Protein AF-A0AAU6CUX5-F1 (afdb_monomer_lite)

Radius of gyration: 22.09 Å; chains: 1; bounding box: 36×49×83 Å

Secondary structure (DSSP, 8-state):
--HHHHHHHHHHH-TTS-HHHHHHHHHHH-SHHHHHHHHHHHHHHHHHHS-SEEEETTTEEEE-HHHHHHHHHHHHHHH-TTSPPPTTSTTSS-TTS-SS------PPPPPP-

Structure (mmCIF, N/CA/C/O backbone):
data_AF-A0AAU6CUX5-F1
#
_entry.id   AF-A0AAU6CUX5-F1
#
loop_
_atom_site.group_PDB
_atom_site.id
_atom_site.type_symbol
_atom_site.label_atom_id
_atom_site.label_alt_id
_atom_site.label_comp_id
_atom_site.label_asym_id
_atom_site.label_entity_id
_atom_site.label_seq_id
_atom_site.pdbx_PDB_ins_code
_atom_site.Cartn_x
_atom_site.Cartn_y
_atom_site.Cartn_z
_atom_site.occupancy
_atom_site.B_iso_or_equiv
_atom_site.auth_seq_id
_atom_site.auth_comp_id
_atom_site.auth_asym_id
_atom_site.auth_atom_id
_atom_site.pdbx_PDB_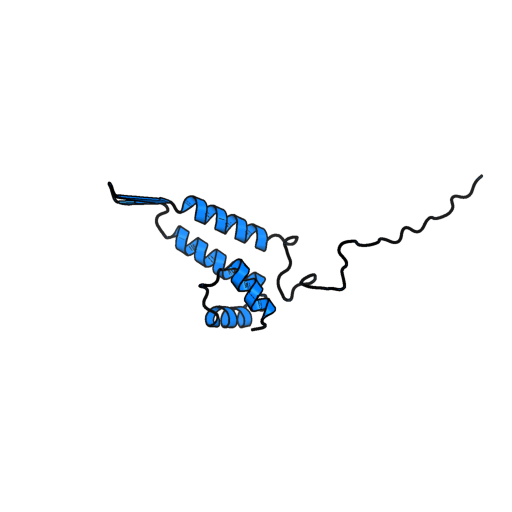model_num
ATOM 1 N N . MET A 1 1 ? 14.736 -12.781 -4.113 1.00 83.56 1 MET A N 1
ATOM 2 C CA . MET A 1 1 ? 14.321 -11.472 -4.667 1.00 83.56 1 MET A CA 1
ATOM 3 C C . MET A 1 1 ? 15.571 -10.642 -4.951 1.00 83.56 1 MET A C 1
ATOM 5 O O . MET A 1 1 ? 16.550 -10.805 -4.236 1.00 83.56 1 MET A O 1
ATOM 9 N N . ASP A 1 2 ? 15.566 -9.794 -5.983 1.00 88.25 2 ASP A N 1
ATOM 10 C CA . ASP A 1 2 ? 16.674 -8.865 -6.261 1.00 88.25 2 ASP A CA 1
ATOM 11 C C . ASP A 1 2 ? 16.727 -7.706 -5.239 1.00 88.25 2 ASP A C 1
ATOM 13 O O . ASP A 1 2 ? 15.685 -7.240 -4.770 1.00 88.25 2 ASP A O 1
ATOM 17 N N . ARG A 1 3 ? 17.931 -7.221 -4.903 1.00 88.69 3 ARG A N 1
ATOM 18 C CA . ARG A 1 3 ? 18.128 -6.200 -3.859 1.00 88.69 3 ARG A CA 1
ATOM 19 C C . ARG A 1 3 ? 17.466 -4.866 -4.206 1.00 88.69 3 ARG A C 1
ATOM 21 O O . ARG A 1 3 ? 16.837 -4.268 -3.337 1.00 88.69 3 ARG A O 1
ATOM 28 N N . THR A 1 4 ? 17.551 -4.421 -5.456 1.00 88.62 4 THR A N 1
ATOM 29 C CA . THR A 1 4 ? 16.926 -3.168 -5.897 1.00 88.62 4 THR A CA 1
ATOM 30 C C . THR A 1 4 ? 15.405 -3.269 -5.823 1.00 88.62 4 THR A C 1
ATOM 32 O O . THR A 1 4 ? 14.727 -2.329 -5.407 1.00 88.62 4 THR A O 1
ATOM 35 N N . THR A 1 5 ? 14.862 -4.446 -6.145 1.00 88.25 5 THR A N 1
ATOM 36 C CA . THR A 1 5 ? 13.428 -4.726 -5.993 1.00 88.25 5 THR A CA 1
ATOM 37 C C . THR A 1 5 ? 12.988 -4.697 -4.532 1.00 88.25 5 THR A C 1
ATOM 39 O O . THR A 1 5 ? 11.959 -4.104 -4.203 1.00 88.25 5 THR A O 1
ATOM 42 N N . GLN A 1 6 ? 13.788 -5.289 -3.647 1.00 89.62 6 GLN A N 1
ATOM 43 C CA . GLN A 1 6 ? 13.540 -5.280 -2.210 1.00 89.62 6 GLN A CA 1
ATOM 44 C C . GLN A 1 6 ? 13.529 -3.860 -1.638 1.00 89.62 6 GLN A C 1
ATOM 46 O O . GLN A 1 6 ? 12.592 -3.490 -0.934 1.00 89.62 6 GLN A O 1
ATOM 51 N N . GLU A 1 7 ? 14.556 -3.062 -1.930 1.00 90.31 7 GLU A N 1
ATOM 52 C CA . GLU A 1 7 ? 14.692 -1.695 -1.416 1.00 90.31 7 GLU A CA 1
ATOM 53 C C . GLU A 1 7 ? 13.542 -0.803 -1.904 1.00 90.31 7 GLU A C 1
ATOM 55 O O . GLU A 1 7 ? 12.955 -0.060 -1.113 1.00 90.31 7 GLU A O 1
ATOM 60 N N . TRP A 1 8 ? 13.139 -0.947 -3.171 1.00 91.19 8 TRP A N 1
ATOM 61 C CA . TRP A 1 8 ? 11.978 -0.244 -3.714 1.00 91.19 8 TRP A CA 1
ATOM 62 C C . TRP A 1 8 ? 10.671 -0.647 -3.011 1.00 91.19 8 TRP A C 1
ATOM 64 O O . TRP A 1 8 ? 9.904 0.221 -2.592 1.00 91.19 8 TRP A O 1
ATOM 74 N N . LEU A 1 9 ? 10.429 -1.948 -2.806 1.00 91.00 9 LEU A N 1
ATOM 75 C CA . LEU A 1 9 ? 9.234 -2.435 -2.103 1.00 91.00 9 LEU A CA 1
ATOM 76 C C . LEU A 1 9 ? 9.184 -1.943 -0.652 1.00 91.00 9 LEU A C 1
ATOM 78 O O . LEU A 1 9 ? 8.133 -1.503 -0.187 1.00 91.00 9 LEU A O 1
ATOM 82 N N . LEU A 1 10 ? 10.314 -1.964 0.057 1.00 90.88 10 LEU A N 1
ATOM 83 C CA . LEU A 1 10 ? 10.401 -1.460 1.428 1.00 90.88 10 LEU A CA 1
ATOM 84 C C . LEU A 1 10 ? 10.194 0.058 1.502 1.00 90.88 10 LEU A C 1
ATOM 86 O O . LEU A 1 10 ? 9.589 0.532 2.463 1.00 90.88 10 LEU A O 1
ATOM 90 N N . SER A 1 11 ? 10.626 0.814 0.488 1.00 89.56 11 SER A N 1
ATOM 91 C CA . SER A 1 11 ? 10.343 2.251 0.387 1.00 89.56 11 SER A CA 1
ATOM 92 C C . SER A 1 11 ? 8.849 2.545 0.229 1.00 89.56 11 SER A C 1
ATOM 94 O O . SER A 1 11 ? 8.394 3.582 0.703 1.00 89.56 11 SER A O 1
ATOM 96 N N . GLN A 1 12 ? 8.086 1.666 -0.427 1.00 88.50 12 GLN A N 1
ATOM 97 C CA . GLN A 1 12 ? 6.640 1.841 -0.603 1.00 88.50 12 GLN A CA 1
ATOM 98 C C . GLN A 1 12 ? 5.837 1.317 0.594 1.00 88.50 12 GLN A C 1
ATOM 100 O O . GLN A 1 12 ? 4.856 1.927 1.009 1.00 88.50 12 GLN A O 1
ATOM 105 N N . LEU A 1 13 ? 6.239 0.182 1.163 1.00 88.06 13 LEU A N 1
ATOM 106 C CA . LEU A 1 13 ? 5.438 -0.555 2.144 1.00 88.06 13 LEU A CA 1
ATOM 107 C C . LEU A 1 13 ? 5.876 -0.325 3.594 1.00 88.06 13 LEU A C 1
ATOM 109 O O . LEU A 1 13 ? 5.124 -0.656 4.517 1.00 88.06 13 LEU A O 1
ATOM 113 N N . GLY A 1 14 ? 7.066 0.234 3.802 1.00 87.38 14 GLY A N 1
ATOM 114 C CA . GLY A 1 14 ? 7.701 0.397 5.103 1.00 87.38 14 GLY A CA 1
ATOM 115 C C . GLY A 1 14 ? 8.529 -0.822 5.524 1.00 87.38 14 GLY A C 1
ATOM 116 O O . GLY A 1 14 ? 8.276 -1.961 5.122 1.00 87.38 14 GLY A O 1
ATOM 117 N N . SER A 1 15 ? 9.505 -0.576 6.402 1.00 83.00 15 SER A N 1
ATOM 118 C CA . SER A 1 15 ? 10.517 -1.545 6.859 1.00 83.00 15 SER A CA 1
ATOM 119 C C . SER A 1 15 ? 9.985 -2.708 7.701 1.00 83.00 15 SER A C 1
ATOM 121 O O . SER A 1 15 ? 10.709 -3.669 7.935 1.00 83.00 15 SER A O 1
ATOM 123 N N . LYS A 1 16 ? 8.730 -2.640 8.160 1.00 82.44 16 LYS A N 1
ATOM 124 C CA . LYS A 1 16 ? 8.081 -3.693 8.963 1.00 82.44 16 LYS A CA 1
ATOM 125 C C . LYS A 1 16 ? 7.409 -4.789 8.126 1.00 82.44 16 LYS A C 1
ATOM 127 O O . LYS A 1 16 ? 6.760 -5.662 8.690 1.00 82.44 16 LYS A O 1
ATOM 132 N N . THR A 1 17 ? 7.501 -4.715 6.800 1.00 84.31 17 THR A N 1
ATOM 133 C CA . THR A 1 17 ? 6.863 -5.687 5.903 1.00 84.31 17 THR A CA 1
ATOM 134 C C . THR A 1 17 ? 7.673 -6.984 5.855 1.00 84.31 17 THR A C 1
ATOM 136 O O . THR A 1 17 ? 8.897 -6.938 5.749 1.00 84.31 17 THR A O 1
ATOM 139 N N . ASP A 1 18 ? 6.995 -8.130 5.930 1.00 88.44 18 ASP A N 1
ATOM 140 C CA . ASP A 1 18 ? 7.637 -9.446 5.920 1.00 88.44 18 ASP A CA 1
ATOM 141 C C . ASP A 1 18 ? 8.257 -9.763 4.549 1.00 88.44 18 ASP A C 1
ATOM 143 O O . ASP A 1 18 ? 7.579 -9.753 3.521 1.00 88.44 18 ASP A O 1
ATOM 147 N N . LEU A 1 19 ? 9.564 -10.037 4.529 1.00 88.31 19 LEU A N 1
ATOM 148 C CA . LEU A 1 19 ? 10.313 -10.257 3.289 1.00 88.31 19 LEU A CA 1
ATOM 149 C C . LEU A 1 19 ? 9.962 -11.586 2.600 1.00 88.31 19 LEU A C 1
ATOM 151 O O . LEU A 1 19 ? 10.073 -11.679 1.377 1.00 88.31 19 LEU A O 1
ATOM 155 N N . VAL A 1 20 ? 9.536 -12.599 3.358 1.00 89.44 20 VAL A N 1
ATOM 156 C CA . VAL A 1 20 ? 9.186 -13.925 2.828 1.00 89.44 20 VAL A CA 1
ATOM 157 C C . VAL A 1 20 ? 7.829 -13.867 2.121 1.00 89.44 20 VAL A C 1
ATOM 159 O O . VAL A 1 20 ? 7.674 -14.412 1.022 1.00 89.44 20 VAL A O 1
ATOM 162 N N . ASP A 1 21 ? 6.863 -13.144 2.695 1.00 88.56 21 ASP A N 1
ATOM 163 C CA . ASP A 1 21 ? 5.579 -12.852 2.044 1.00 88.56 21 ASP A CA 1
ATOM 164 C C . ASP A 1 21 ? 5.783 -12.051 0.747 1.00 88.56 21 ASP A C 1
ATOM 166 O O . ASP A 1 21 ? 5.215 -12.397 -0.293 1.00 88.56 21 ASP A O 1
ATOM 170 N N . LEU A 1 22 ? 6.659 -11.035 0.768 1.00 90.00 22 LEU A N 1
ATOM 171 C CA . LEU A 1 22 ? 6.981 -10.247 -0.427 1.00 90.00 22 LEU A CA 1
ATOM 172 C C . LEU A 1 22 ? 7.547 -11.110 -1.555 1.00 90.00 22 LEU A C 1
ATOM 174 O O . LEU A 1 22 ? 7.112 -10.980 -2.701 1.00 90.00 22 LEU A O 1
ATOM 178 N N . GLU A 1 23 ? 8.487 -12.004 -1.246 1.00 90.38 23 GLU A N 1
ATOM 179 C CA . GLU A 1 23 ? 9.075 -12.894 -2.246 1.00 90.38 23 GLU A CA 1
ATOM 180 C C . GLU A 1 23 ? 8.027 -13.843 -2.842 1.00 90.38 23 GLU A C 1
ATOM 182 O O . GLU A 1 23 ? 7.942 -13.996 -4.063 1.00 90.38 23 GLU A O 1
ATOM 187 N N . THR A 1 24 ? 7.159 -14.402 -1.999 1.00 93.06 24 THR A N 1
ATOM 188 C CA . THR A 1 24 ? 6.076 -15.295 -2.431 1.00 93.06 24 THR A CA 1
ATOM 189 C C . THR A 1 24 ? 5.098 -14.584 -3.370 1.00 93.06 24 THR A C 1
ATOM 191 O O . THR A 1 24 ? 4.741 -15.106 -4.431 1.00 93.06 24 THR A O 1
ATOM 194 N N . ARG A 1 25 ? 4.681 -13.359 -3.029 1.00 92.62 25 ARG A N 1
ATOM 195 C CA . ARG A 1 25 ? 3.786 -12.561 -3.881 1.00 92.62 25 ARG A CA 1
ATOM 196 C C . ARG A 1 25 ? 4.457 -12.131 -5.175 1.00 92.62 25 ARG A C 1
ATOM 198 O O . ARG A 1 25 ? 3.801 -12.151 -6.214 1.00 92.62 25 ARG A O 1
ATOM 205 N N . LEU A 1 26 ? 5.746 -11.793 -5.139 1.00 90.75 26 LEU A N 1
ATOM 206 C CA . LEU A 1 26 ? 6.508 -11.425 -6.331 1.00 90.75 26 LEU A CA 1
ATOM 207 C C . LEU A 1 26 ? 6.594 -12.588 -7.326 1.00 90.75 26 LEU A C 1
ATOM 209 O O . LEU A 1 26 ? 6.431 -12.378 -8.528 1.00 90.75 26 LEU A O 1
ATOM 213 N N . LEU A 1 27 ? 6.763 -13.822 -6.846 1.00 91.56 27 LEU A N 1
ATOM 214 C CA . LEU A 1 27 ? 6.742 -15.012 -7.701 1.00 91.56 27 LEU A CA 1
ATOM 215 C C . LEU A 1 27 ? 5.387 -15.213 -8.397 1.00 91.56 27 LEU A C 1
ATOM 217 O O . LEU A 1 27 ? 5.349 -15.641 -9.553 1.00 91.56 27 LEU A O 1
ATOM 221 N N . ARG A 1 28 ? 4.281 -14.875 -7.721 1.00 94.12 28 ARG A N 1
ATOM 222 C CA . ARG A 1 28 ? 2.921 -14.993 -8.266 1.00 94.12 28 ARG A CA 1
ATOM 223 C C . ARG A 1 28 ? 2.561 -13.853 -9.222 1.00 94.12 28 ARG A C 1
ATOM 225 O O . ARG A 1 28 ? 2.049 -14.115 -10.305 1.00 94.12 28 ARG A O 1
ATOM 232 N N . LEU A 1 29 ? 2.802 -12.606 -8.821 1.00 91.38 29 LEU A N 1
ATOM 233 C CA . LEU A 1 29 ? 2.362 -11.401 -9.539 1.00 91.38 29 LEU A CA 1
ATOM 234 C C . LEU A 1 29 ? 3.362 -10.912 -10.588 1.00 91.38 29 LEU A C 1
ATOM 236 O O . LEU A 1 29 ? 2.994 -10.114 -11.444 1.00 91.38 29 LEU A O 1
ATOM 240 N N . ARG A 1 30 ? 4.609 -11.394 -10.539 1.00 88.31 30 ARG A N 1
ATOM 241 C CA . ARG A 1 30 ? 5.707 -11.119 -11.484 1.00 88.31 30 ARG A CA 1
ATOM 242 C C . ARG A 1 30 ? 6.185 -9.669 -11.570 1.00 88.31 30 ARG A C 1
ATOM 244 O O . ARG A 1 30 ? 7.300 -9.465 -12.033 1.00 88.31 30 ARG A O 1
ATOM 251 N N . THR A 1 31 ? 5.41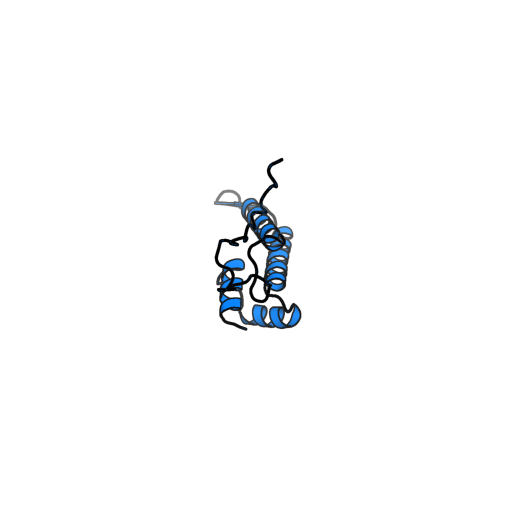6 -8.689 -11.101 1.00 89.44 31 THR A N 1
ATOM 252 C CA . THR A 1 31 ? 5.817 -7.278 -11.075 1.00 89.44 31 THR A CA 1
ATOM 253 C C . THR A 1 31 ? 5.782 -6.720 -9.648 1.00 89.44 31 THR A C 1
ATOM 255 O O . THR A 1 31 ? 4.815 -6.950 -8.913 1.00 89.44 31 THR A O 1
ATOM 258 N N . PRO A 1 32 ? 6.806 -5.960 -9.218 1.00 89.88 32 PRO A N 1
ATOM 259 C CA . PRO A 1 32 ? 6.828 -5.381 -7.877 1.00 89.88 32 PRO A CA 1
ATOM 260 C C . PRO A 1 32 ? 5.751 -4.310 -7.682 1.00 89.88 32 PRO A C 1
ATOM 262 O O . PRO A 1 32 ? 5.211 -4.194 -6.583 1.00 89.88 32 PRO A O 1
ATOM 265 N N . ARG A 1 33 ? 5.357 -3.586 -8.741 1.00 91.12 33 ARG A N 1
ATOM 266 C CA . ARG A 1 33 ? 4.222 -2.650 -8.689 1.00 91.12 33 ARG A CA 1
ATOM 267 C C . ARG A 1 33 ? 2.918 -3.356 -8.318 1.00 91.12 33 ARG A C 1
ATOM 269 O O . ARG A 1 33 ? 2.202 -2.879 -7.440 1.00 91.12 33 ARG A O 1
ATOM 276 N N . ALA A 1 34 ? 2.629 -4.511 -8.923 1.00 90.38 34 ALA A N 1
ATOM 277 C CA . ALA A 1 34 ? 1.431 -5.277 -8.585 1.00 90.38 34 ALA A CA 1
ATOM 278 C C . ALA A 1 34 ? 1.462 -5.778 -7.134 1.00 90.38 34 ALA A C 1
ATOM 280 O O . ALA A 1 34 ? 0.440 -5.723 -6.453 1.00 90.38 34 ALA A O 1
ATOM 281 N N . VAL A 1 35 ? 2.629 -6.209 -6.640 1.00 92.31 35 VAL A N 1
ATOM 282 C CA . VAL A 1 35 ? 2.804 -6.613 -5.233 1.00 92.31 35 VAL A CA 1
ATOM 283 C C . VAL A 1 35 ? 2.513 -5.446 -4.287 1.00 92.31 35 VAL A C 1
ATOM 285 O O . VAL A 1 35 ? 1.748 -5.606 -3.336 1.00 92.31 35 VAL A O 1
ATOM 288 N N . ALA A 1 36 ? 3.081 -4.267 -4.558 1.00 91.06 36 ALA A N 1
ATOM 289 C CA . ALA A 1 36 ? 2.857 -3.079 -3.740 1.00 91.06 36 ALA A CA 1
ATOM 290 C C . ALA A 1 36 ? 1.372 -2.681 -3.713 1.00 91.06 36 ALA A C 1
ATOM 292 O O . ALA A 1 36 ? 0.812 -2.470 -2.636 1.00 91.06 36 ALA A O 1
ATOM 293 N N . LEU A 1 37 ? 0.712 -2.657 -4.877 1.00 92.88 37 LEU A N 1
ATOM 294 C CA . LEU A 1 37 ? -0.718 -2.358 -4.983 1.00 92.88 37 LEU A CA 1
ATOM 295 C C . LEU A 1 37 ? -1.584 -3.363 -4.223 1.00 92.88 37 LEU A C 1
ATOM 297 O O . LEU A 1 37 ? -2.519 -2.960 -3.534 1.00 92.88 37 LEU A O 1
ATOM 301 N N . GLU A 1 38 ? -1.287 -4.659 -4.320 1.00 93.00 38 GLU A N 1
ATOM 302 C CA . GLU A 1 38 ? -2.050 -5.687 -3.612 1.00 93.00 38 G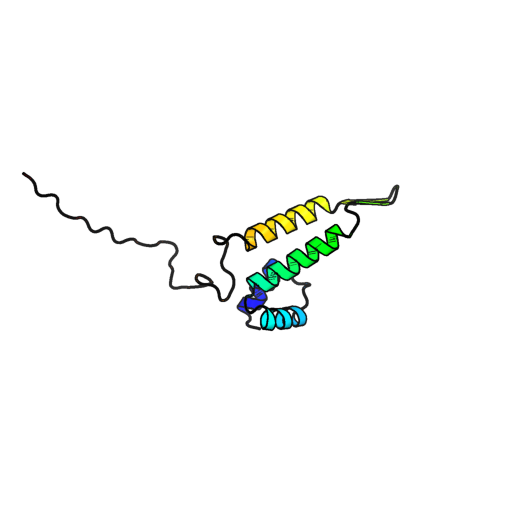LU A CA 1
ATOM 303 C C . GLU A 1 38 ? -1.980 -5.495 -2.093 1.00 93.00 38 GLU A C 1
ATOM 305 O O . GLU A 1 38 ? -3.007 -5.525 -1.413 1.00 93.00 38 GLU A O 1
ATOM 310 N N . ILE A 1 39 ? -0.783 -5.252 -1.560 1.00 92.25 39 ILE A N 1
ATOM 311 C CA . ILE A 1 39 ? -0.587 -5.080 -0.118 1.00 92.25 39 ILE A CA 1
ATOM 312 C C . ILE A 1 39 ? -1.246 -3.788 0.367 1.00 92.25 39 ILE A C 1
ATOM 314 O O . ILE A 1 39 ? -1.928 -3.801 1.391 1.00 92.25 39 ILE A O 1
ATOM 318 N N . LEU A 1 40 ? -1.086 -2.679 -0.360 1.00 91.00 40 LEU A N 1
ATOM 319 C CA . LEU A 1 40 ? -1.694 -1.400 0.014 1.00 91.00 40 LEU A CA 1
ATOM 320 C C . LEU A 1 40 ? -3.225 -1.460 -0.021 1.00 91.00 40 LEU A C 1
ATOM 322 O O . LEU A 1 40 ? -3.873 -0.989 0.913 1.00 91.00 40 LEU A O 1
ATOM 326 N N . ARG A 1 41 ? -3.810 -2.097 -1.041 1.00 91.25 41 ARG A N 1
ATOM 327 C CA . ARG A 1 41 ? -5.262 -2.325 -1.113 1.00 91.25 41 ARG A CA 1
ATOM 328 C C . ARG A 1 41 ? -5.749 -3.241 0.009 1.00 91.25 41 ARG A C 1
ATOM 330 O O . ARG A 1 41 ? -6.791 -2.964 0.594 1.00 91.25 41 ARG A O 1
ATOM 337 N N . GLY A 1 42 ? -4.987 -4.282 0.353 1.00 88.75 42 GLY A N 1
ATOM 338 C CA . GLY A 1 42 ? -5.283 -5.146 1.497 1.00 88.75 42 GLY A CA 1
ATOM 339 C C . GLY A 1 42 ? -5.282 -4.384 2.825 1.00 88.75 42 GLY A C 1
ATOM 340 O O . GLY A 1 42 ? -6.219 -4.514 3.607 1.00 88.75 42 GLY A O 1
ATOM 341 N N . ARG A 1 43 ? -4.285 -3.518 3.049 1.00 89.62 43 ARG A N 1
ATOM 342 C CA . ARG A 1 43 ? -4.219 -2.639 4.232 1.00 89.62 43 ARG A CA 1
ATOM 343 C C . ARG A 1 43 ? -5.383 -1.655 4.284 1.00 89.62 43 ARG A C 1
ATOM 345 O O . ARG A 1 43 ? -5.943 -1.425 5.348 1.00 89.62 43 ARG A O 1
ATOM 352 N N . LEU A 1 44 ? -5.758 -1.079 3.144 1.00 86.50 44 LEU A N 1
ATOM 353 C CA . LEU A 1 44 ? -6.910 -0.188 3.064 1.00 86.50 44 LEU A CA 1
ATOM 354 C C . LEU A 1 44 ? -8.204 -0.935 3.407 1.00 86.50 44 LEU A C 1
ATOM 356 O O . LEU A 1 44 ? -8.997 -0.421 4.188 1.00 86.50 44 LEU A O 1
ATOM 360 N N . ALA A 1 45 ? -8.400 -2.146 2.879 1.00 87.56 45 ALA A N 1
ATOM 361 C CA . ALA A 1 45 ? -9.560 -2.971 3.208 1.00 87.56 45 ALA A CA 1
ATOM 362 C C . ALA A 1 45 ? -9.629 -3.289 4.712 1.00 87.56 45 ALA A C 1
ATOM 364 O O . ALA A 1 45 ? -10.687 -3.130 5.311 1.00 87.56 45 ALA A O 1
ATOM 365 N N . ASP A 1 46 ? -8.504 -3.654 5.331 1.00 85.62 46 ASP A N 1
ATOM 366 C CA . ASP A 1 46 ? -8.406 -3.924 6.773 1.00 85.62 46 ASP A CA 1
ATOM 367 C C . ASP A 1 46 ? -8.784 -2.699 7.631 1.00 85.62 46 ASP A C 1
ATOM 369 O O . ASP A 1 46 ? -9.577 -2.792 8.574 1.0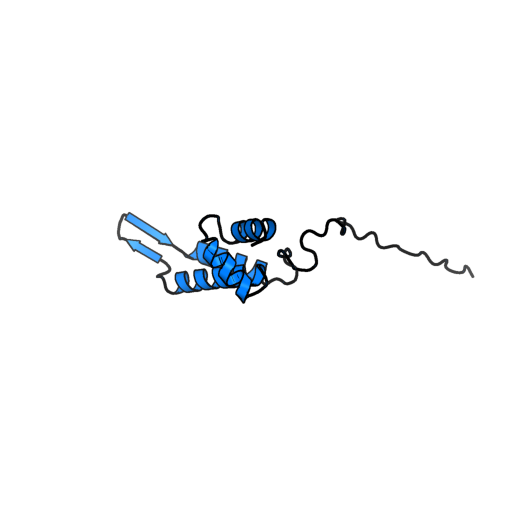0 85.62 46 ASP A O 1
ATOM 373 N N . ILE A 1 47 ? -8.306 -1.513 7.239 1.00 84.06 47 ILE A N 1
ATOM 374 C CA . ILE A 1 47 ? -8.647 -0.254 7.913 1.00 84.06 47 ILE A CA 1
ATOM 375 C C . ILE A 1 47 ? -10.124 0.104 7.718 1.00 84.06 47 ILE A C 1
ATOM 377 O O . ILE A 1 47 ? -10.740 0.622 8.643 1.00 84.06 47 ILE A O 1
ATOM 381 N N . LEU A 1 48 ? -10.710 -0.173 6.549 1.00 81.94 48 LEU A N 1
ATOM 382 C CA . LEU A 1 48 ? -12.130 0.093 6.294 1.00 81.94 48 LEU A CA 1
ATOM 383 C C . LEU A 1 48 ? -13.066 -0.823 7.090 1.00 81.94 48 LEU A C 1
ATOM 385 O O . LEU A 1 48 ? -14.184 -0.415 7.400 1.00 81.94 48 LEU A O 1
ATOM 389 N N . VAL A 1 49 ? -12.636 -2.048 7.410 1.00 82.69 49 VAL A N 1
ATOM 390 C CA . VAL A 1 49 ? -13.386 -2.948 8.304 1.00 82.69 49 VAL A CA 1
ATOM 391 C C . VAL A 1 49 ? -13.288 -2.486 9.764 1.00 82.69 49 VAL A C 1
ATOM 393 O O . VAL A 1 49 ? -14.194 -2.738 10.559 1.00 82.69 49 VAL A O 1
ATOM 396 N N . SER A 1 50 ? -12.218 -1.772 10.116 1.00 72.62 50 SER A N 1
ATOM 397 C CA . SER A 1 50 ? -12.028 -1.198 11.447 1.00 72.62 50 SER A CA 1
ATOM 398 C C . SER A 1 50 ? -12.848 0.090 11.642 1.00 72.62 50 SER A C 1
ATOM 400 O O . SER A 1 50 ? -13.040 0.867 10.705 1.00 72.62 50 SER A O 1
ATOM 402 N N . PRO A 1 51 ? -13.331 0.381 12.863 1.00 68.75 51 PRO A N 1
ATOM 403 C CA . PRO A 1 51 ? -14.002 1.646 13.142 1.00 68.75 51 PRO A CA 1
ATOM 404 C C . PRO A 1 51 ? -13.047 2.823 12.897 1.00 68.75 51 PRO A C 1
ATOM 406 O O . PRO A 1 51 ? -11.975 2.911 13.494 1.00 68.75 51 PRO A O 1
ATOM 409 N N . ALA A 1 52 ? -13.461 3.760 12.038 1.00 64.56 52 ALA A N 1
ATOM 410 C CA . ALA A 1 52 ? -12.641 4.902 11.619 1.00 64.56 52 ALA A CA 1
ATOM 411 C C . ALA A 1 52 ? -12.224 5.832 12.777 1.00 64.56 52 ALA A C 1
ATOM 413 O O . ALA A 1 52 ? -11.259 6.592 12.644 1.00 64.56 52 ALA A O 1
ATOM 414 N N . VAL A 1 53 ? -12.949 5.770 13.899 1.00 58.28 53 VAL A N 1
ATOM 415 C CA . VAL A 1 53 ? -12.686 6.524 15.124 1.00 58.28 53 VAL A CA 1
ATOM 416 C C . VAL A 1 53 ? -12.839 5.598 16.328 1.00 58.28 53 VAL A C 1
ATOM 418 O O . VAL A 1 53 ? -13.914 5.045 16.558 1.00 58.28 53 VAL A O 1
ATOM 421 N N . LEU A 1 54 ? -11.775 5.468 17.118 1.00 59.16 54 LEU A N 1
ATOM 422 C CA . LEU A 1 54 ? -11.811 4.832 18.432 1.00 59.16 54 LEU A CA 1
ATOM 423 C C . LEU A 1 54 ? -11.695 5.925 19.492 1.00 59.16 54 LEU A C 1
ATOM 425 O O . LEU A 1 54 ? -10.631 6.513 19.691 1.00 59.16 54 LEU A O 1
ATOM 429 N N . GLY A 1 55 ? -12.817 6.217 20.147 1.00 50.22 55 GLY A N 1
ATOM 430 C CA . GLY A 1 55 ? -12.879 7.121 21.288 1.00 50.22 55 GLY A CA 1
ATOM 431 C C . GLY A 1 55 ? -13.067 6.328 22.572 1.00 50.22 55 GLY A C 1
ATOM 432 O O . GLY A 1 55 ? -14.092 5.673 22.742 1.00 50.22 55 GLY A O 1
ATOM 433 N N . VAL A 1 56 ? -12.103 6.406 23.489 1.00 62.38 56 VAL A N 1
ATOM 434 C CA . VAL A 1 56 ? -12.317 5.997 24.882 1.00 62.38 56 VAL A CA 1
ATOM 435 C C . VAL A 1 56 ? -12.598 7.266 25.670 1.00 62.38 56 VAL A C 1
ATOM 437 O O . VAL A 1 56 ? -11.747 8.160 25.734 1.00 62.38 56 VAL A O 1
ATOM 440 N N . SER A 1 57 ? -13.804 7.365 26.236 1.00 52.53 57 SER A N 1
ATOM 441 C CA . SER A 1 57 ? -14.233 8.533 27.003 1.00 52.53 57 SER A CA 1
ATOM 442 C C . SER A 1 57 ? -13.169 8.924 28.033 1.00 52.53 57 SER A C 1
ATOM 444 O O . SER A 1 57 ? -12.791 8.120 28.883 1.00 52.53 57 SER A O 1
ATOM 446 N N . ASN A 1 58 ? -12.721 10.180 27.940 1.00 55.78 58 ASN A N 1
ATOM 447 C CA . ASN A 1 58 ? -11.792 10.870 28.841 1.00 55.78 58 ASN A CA 1
ATOM 448 C C . ASN A 1 58 ? -10.277 10.607 28.686 1.00 55.78 58 ASN A C 1
ATOM 450 O O . ASN A 1 58 ? -9.523 11.155 29.487 1.00 55.78 58 ASN A O 1
ATOM 454 N N . VAL A 1 59 ? -9.800 9.823 27.701 1.00 62.66 59 VAL A N 1
ATOM 455 C CA . VAL A 1 59 ? -8.348 9.507 27.623 1.00 62.66 59 VAL A CA 1
ATOM 456 C C . VAL A 1 59 ? -7.729 9.578 26.223 1.00 62.66 59 VAL A C 1
ATOM 458 O O . VAL A 1 59 ? -6.605 10.060 26.107 1.00 62.66 59 VAL A O 1
ATOM 461 N N . LEU A 1 60 ? -8.400 9.153 25.148 1.00 56.38 60 LEU A N 1
ATOM 462 C CA . LEU A 1 60 ? -7.800 9.228 23.807 1.00 56.38 60 LEU A CA 1
ATOM 463 C C . LEU A 1 60 ? -8.861 9.154 22.700 1.00 56.38 60 LEU A C 1
ATOM 465 O O . LEU A 1 60 ? -9.794 8.353 22.780 1.00 56.38 60 LEU A O 1
ATOM 469 N N . ASN A 1 61 ? -8.679 9.958 21.652 1.00 66.12 61 ASN A N 1
ATOM 470 C CA . ASN A 1 61 ? -9.413 9.850 20.395 1.00 66.12 61 ASN A CA 1
ATOM 471 C C . ASN A 1 61 ? -8.402 9.550 19.281 1.00 66.12 61 ASN A C 1
ATOM 473 O O . ASN A 1 61 ? -7.517 10.365 19.016 1.00 66.12 61 ASN A O 1
ATOM 477 N N . VAL A 1 62 ? -8.506 8.371 18.667 1.00 70.25 62 VAL A N 1
ATOM 478 C CA . VAL A 1 62 ? -7.691 7.979 17.510 1.00 70.25 62 VAL A CA 1
ATOM 479 C C . VAL A 1 62 ? -8.565 8.045 16.268 1.00 70.25 62 VAL A C 1
ATOM 481 O O . VAL A 1 62 ? -9.570 7.341 16.182 1.00 70.25 62 VAL A O 1
ATOM 484 N N . SER A 1 63 ? -8.163 8.872 15.302 1.00 77.00 63 SER A N 1
ATOM 485 C CA . SER A 1 63 ? -8.802 8.975 13.989 1.00 77.00 63 SER A CA 1
ATOM 486 C C . SER A 1 63 ? -7.893 8.397 12.912 1.00 77.00 63 SER A C 1
ATOM 488 O O . SER A 1 63 ? -6.723 8.769 12.807 1.00 77.00 63 SER A O 1
ATOM 490 N N . TYR A 1 64 ? -8.450 7.521 12.080 1.00 79.44 64 TYR A N 1
ATOM 491 C CA . TYR A 1 64 ? -7.748 6.910 10.950 1.00 79.44 64 TYR A CA 1
ATOM 492 C C . TYR A 1 64 ? -7.989 7.641 9.621 1.00 79.44 64 TYR A C 1
ATOM 494 O O . TYR A 1 64 ? -7.447 7.235 8.597 1.00 79.44 64 TYR A O 1
ATOM 502 N N . ALA A 1 65 ? -8.745 8.746 9.615 1.00 82.38 65 ALA A N 1
ATOM 503 C CA . ALA A 1 65 ? -9.130 9.453 8.389 1.00 82.38 65 ALA A CA 1
ATOM 504 C C . ALA A 1 65 ? -7.924 9.930 7.554 1.00 82.38 65 ALA A C 1
ATOM 506 O O . ALA A 1 65 ? -7.877 9.702 6.346 1.00 82.38 65 ALA A O 1
ATOM 507 N N . ALA A 1 66 ? -6.916 10.530 8.196 1.00 83.50 66 ALA A N 1
ATOM 508 C CA . ALA A 1 66 ? -5.699 10.972 7.511 1.00 83.50 66 ALA A CA 1
ATOM 509 C C . ALA A 1 66 ? -4.875 9.792 6.961 1.00 83.50 66 ALA A C 1
ATOM 511 O O . ALA A 1 66 ? -4.300 9.891 5.880 1.00 83.50 66 ALA A O 1
ATOM 512 N N . ASN A 1 67 ? -4.867 8.658 7.668 1.00 83.12 67 ASN A N 1
ATOM 513 C CA . ASN A 1 67 ? -4.160 7.451 7.234 1.00 83.12 67 ASN A CA 1
ATOM 514 C C . ASN A 1 67 ? -4.832 6.828 6.007 1.00 83.12 67 ASN A C 1
ATOM 516 O O . ASN A 1 67 ? -4.147 6.428 5.070 1.00 83.12 67 ASN A O 1
ATOM 520 N N . ILE A 1 68 ? -6.168 6.794 5.985 1.00 86.50 68 ILE A N 1
ATOM 521 C CA . ILE A 1 68 ? -6.940 6.328 4.829 1.00 86.50 68 ILE A CA 1
ATOM 522 C C . ILE A 1 68 ? -6.648 7.215 3.613 1.00 86.50 68 ILE A C 1
ATOM 524 O O . ILE A 1 68 ? -6.325 6.692 2.549 1.00 86.50 68 ILE A O 1
ATOM 528 N N . ALA A 1 69 ? -6.693 8.542 3.777 1.00 87.62 69 ALA A N 1
ATOM 529 C CA . ALA A 1 69 ? -6.406 9.481 2.692 1.00 87.62 69 ALA A CA 1
ATOM 530 C C . ALA A 1 69 ? -4.971 9.330 2.153 1.00 87.62 69 ALA A C 1
ATOM 532 O O . ALA A 1 69 ? -4.764 9.313 0.940 1.00 87.62 69 ALA A O 1
ATOM 533 N N . ALA A 1 70 ? -3.984 9.162 3.038 1.00 87.94 70 ALA A N 1
ATOM 534 C CA . ALA A 1 70 ? -2.595 8.940 2.643 1.00 87.94 70 ALA A CA 1
ATOM 535 C C . ALA A 1 70 ? -2.418 7.627 1.860 1.00 87.94 70 ALA A C 1
ATOM 537 O O . ALA A 1 70 ? -1.757 7.617 0.822 1.00 87.94 70 ALA A O 1
ATOM 538 N N . LEU A 1 71 ? -3.049 6.535 2.307 1.00 88.19 71 LEU A N 1
ATOM 539 C CA . LEU A 1 71 ? -3.011 5.251 1.600 1.00 88.19 71 LEU A CA 1
ATOM 540 C C . LEU A 1 71 ? -3.684 5.331 0.228 1.00 88.19 71 LEU A C 1
ATOM 542 O O . LEU A 1 71 ? -3.153 4.799 -0.743 1.00 88.19 71 LEU A O 1
ATOM 546 N N . GLN A 1 72 ? -4.821 6.019 0.123 1.00 91.12 72 GLN A N 1
ATOM 547 C CA . GLN A 1 72 ? -5.501 6.239 -1.155 1.00 91.12 72 GLN A CA 1
ATOM 548 C C . GLN A 1 72 ? -4.637 7.045 -2.129 1.00 91.12 72 GLN A C 1
ATOM 550 O O . GLN A 1 72 ? -4.519 6.663 -3.291 1.00 91.12 72 GLN A O 1
ATOM 555 N N . ALA A 1 73 ? -3.985 8.113 -1.658 1.00 89.31 73 ALA A N 1
ATOM 556 C CA . ALA A 1 73 ? -3.067 8.902 -2.476 1.00 89.31 73 ALA A CA 1
ATOM 557 C C . ALA A 1 73 ? -1.867 8.069 -2.955 1.00 89.31 73 ALA A C 1
ATOM 559 O O . ALA A 1 73 ? -1.465 8.171 -4.113 1.00 89.31 73 ALA A O 1
ATOM 560 N N . GLN A 1 74 ? -1.326 7.207 -2.092 1.00 88.25 74 GLN A N 1
ATOM 561 C CA . GLN A 1 74 ? -0.223 6.322 -2.455 1.00 88.25 74 GLN A CA 1
ATOM 562 C C . GLN A 1 74 ? -0.638 5.272 -3.496 1.00 88.25 74 GLN A C 1
ATOM 564 O O . GLN A 1 74 ? 0.105 5.025 -4.443 1.00 88.25 74 GLN A O 1
ATOM 569 N N . ILE A 1 75 ? -1.826 4.678 -3.352 1.00 90.12 75 ILE A N 1
ATOM 570 C CA . ILE A 1 75 ? -2.377 3.747 -4.346 1.00 90.12 75 ILE A CA 1
ATOM 571 C C . ILE A 1 75 ? -2.560 4.460 -5.688 1.00 90.12 75 ILE A C 1
ATOM 573 O O . ILE A 1 75 ? -2.079 3.956 -6.697 1.00 90.12 75 ILE A O 1
ATOM 577 N N . ALA A 1 76 ? -3.162 5.654 -5.695 1.00 89.31 76 ALA A N 1
ATOM 578 C CA . ALA A 1 76 ? -3.361 6.432 -6.916 1.00 89.31 76 ALA A CA 1
ATOM 579 C C . ALA A 1 76 ? -2.032 6.771 -7.617 1.00 89.31 76 ALA A C 1
ATOM 581 O O . ALA A 1 76 ? -1.934 6.662 -8.835 1.00 89.31 76 ALA A O 1
ATOM 582 N N . ALA A 1 77 ? -0.985 7.111 -6.858 1.00 87.62 77 ALA A N 1
ATOM 583 C CA . ALA A 1 77 ? 0.344 7.375 -7.411 1.00 87.62 77 ALA A CA 1
ATOM 584 C C . ALA A 1 77 ? 1.001 6.131 -8.041 1.00 87.62 77 ALA A C 1
ATOM 586 O O . ALA A 1 77 ? 1.770 6.258 -8.990 1.00 87.62 77 ALA A O 1
ATOM 587 N N . LEU A 1 78 ? 0.712 4.933 -7.521 1.00 86.81 78 LEU A N 1
ATOM 588 C CA . LEU A 1 78 ? 1.207 3.668 -8.077 1.00 86.81 78 LEU A CA 1
ATOM 589 C C . LEU A 1 78 ? 0.362 3.154 -9.251 1.00 86.81 78 LEU A C 1
ATOM 591 O O . LEU A 1 78 ? 0.856 2.351 -10.040 1.00 86.81 78 LEU A O 1
ATOM 595 N N . GLU A 1 79 ? -0.896 3.580 -9.348 1.00 88.62 79 GLU A N 1
ATOM 596 C CA . GLU A 1 79 ? -1.787 3.296 -10.478 1.00 88.62 79 GLU A CA 1
ATOM 597 C C . GLU A 1 79 ? -1.560 4.239 -11.662 1.00 88.62 79 GLU A C 1
ATOM 599 O O . GLU A 1 79 ? -1.901 3.870 -12.787 1.00 88.62 79 GLU A O 1
ATOM 604 N N . ASP A 1 80 ? -0.991 5.428 -11.432 1.00 86.75 80 ASP A N 1
ATOM 605 C CA . ASP A 1 80 ? -0.669 6.368 -12.502 1.00 86.75 80 ASP A CA 1
ATOM 606 C C . ASP A 1 80 ? 0.336 5.729 -13.479 1.00 86.75 80 ASP A C 1
ATOM 608 O O . ASP A 1 80 ? 1.481 5.454 -13.102 1.00 86.75 80 ASP A O 1
ATOM 612 N N . PRO A 1 81 ? -0.045 5.507 -14.752 1.00 74.62 81 PRO A N 1
ATOM 613 C CA . PRO A 1 81 ? 0.859 4.950 -15.752 1.00 74.62 81 PRO A CA 1
ATOM 614 C C . PRO A 1 81 ? 2.051 5.869 -16.058 1.00 74.62 81 PRO A C 1
ATOM 616 O O . PRO A 1 81 ? 3.053 5.393 -16.586 1.00 74.62 81 PRO A O 1
ATOM 619 N N . ASN A 1 82 ? 1.961 7.162 -15.724 1.00 76.56 82 ASN A N 1
ATOM 620 C CA . ASN A 1 82 ? 3.058 8.128 -15.831 1.00 76.56 82 ASN A CA 1
ATOM 621 C C . ASN A 1 82 ? 3.837 8.291 -14.516 1.00 76.56 82 ASN A C 1
ATOM 623 O O . ASN A 1 82 ? 4.751 9.115 -14.438 1.00 76.56 82 ASN A O 1
ATOM 627 N N . GLY A 1 83 ? 3.463 7.542 -13.478 1.00 74.56 83 GLY A N 1
ATOM 628 C CA . GLY A 1 83 ? 4.142 7.543 -12.195 1.00 74.56 83 GLY A CA 1
ATOM 629 C C . GLY A 1 83 ? 5.564 6.979 -12.288 1.00 74.56 83 GLY A C 1
ATOM 630 O O . GLY A 1 83 ? 5.945 6.372 -13.295 1.00 74.56 83 GLY A O 1
ATOM 631 N N . PRO A 1 84 ? 6.372 7.151 -11.226 1.00 76.25 84 PRO A N 1
ATOM 632 C CA . PRO A 1 84 ? 7.726 6.624 -11.195 1.00 76.25 84 PRO A CA 1
ATOM 633 C C . PRO A 1 84 ? 7.713 5.113 -11.480 1.00 76.25 84 PRO A C 1
ATOM 635 O O . PRO A 1 84 ? 6.917 4.382 -10.871 1.00 76.25 84 PRO A O 1
ATOM 638 N N . PRO A 1 85 ? 8.556 4.642 -12.417 1.00 79.88 85 PRO A N 1
ATOM 639 C CA . PRO A 1 85 ? 8.569 3.243 -12.809 1.00 79.88 85 PRO A CA 1
ATOM 640 C C . PRO A 1 85 ? 8.980 2.369 -11.621 1.00 79.88 85 PRO A C 1
ATOM 642 O O . PRO A 1 85 ? 9.669 2.817 -10.698 1.00 79.88 85 PRO A O 1
ATOM 645 N N . ALA A 1 86 ? 8.533 1.120 -11.629 1.00 83.75 86 ALA A N 1
ATOM 646 C CA . ALA A 1 86 ? 8.933 0.107 -10.665 1.00 83.75 86 ALA A CA 1
ATOM 647 C C . ALA A 1 86 ? 10.025 -0.807 -11.253 1.00 83.75 86 ALA A C 1
ATOM 649 O O . ALA A 1 86 ? 10.123 -0.945 -12.474 1.00 83.75 86 ALA A O 1
ATOM 650 N N . PRO A 1 87 ? 10.834 -1.478 -10.414 1.00 83.31 87 PRO A N 1
ATOM 651 C CA . PRO A 1 87 ? 11.839 -2.426 -10.883 1.00 83.31 87 PRO A CA 1
ATOM 652 C C . PRO A 1 87 ? 11.270 -3.461 -11.860 1.00 83.31 87 PRO A C 1
ATOM 654 O O . PRO A 1 87 ? 10.268 -4.112 -11.571 1.00 83.31 87 PRO A O 1
ATOM 657 N N . GLY A 1 88 ? 11.909 -3.618 -13.021 1.00 76.94 88 GLY A N 1
ATOM 658 C CA . GLY A 1 88 ? 11.449 -4.526 -14.080 1.00 76.94 88 GLY A CA 1
ATOM 659 C C . GLY A 1 88 ? 10.428 -3.930 -15.057 1.00 76.94 88 GLY A C 1
ATOM 660 O O . GLY A 1 88 ? 9.987 -4.638 -15.961 1.00 76.94 88 GLY A O 1
ATOM 661 N N . GLU A 1 89 ? 10.072 -2.652 -14.919 1.00 80.50 89 GLU A N 1
ATOM 662 C CA . GLU A 1 89 ? 9.306 -1.902 -15.918 1.00 80.50 89 GLU A CA 1
ATOM 663 C C . GLU A 1 89 ? 10.223 -1.064 -16.826 1.00 80.50 89 GLU A C 1
ATOM 665 O O . GLU A 1 89 ? 11.302 -0.639 -16.397 1.00 80.50 89 GLU A O 1
ATOM 670 N N . PRO A 1 90 ? 9.809 -0.792 -18.079 1.00 70.56 90 PRO A N 1
ATOM 671 C CA . PRO A 1 90 ? 10.553 0.102 -18.961 1.00 70.56 90 PRO A CA 1
ATOM 672 C C . PRO A 1 90 ? 10.712 1.491 -18.322 1.00 70.56 90 PRO A C 1
ATOM 674 O O . PRO A 1 90 ? 9.747 2.063 -17.817 1.00 70.56 90 PRO A O 1
ATOM 677 N N . GLY A 1 91 ? 11.937 2.024 -18.341 1.00 71.62 91 GLY A N 1
ATOM 678 C CA . GLY A 1 91 ? 12.292 3.301 -17.710 1.00 71.62 91 GLY A CA 1
ATOM 679 C C . GLY A 1 91 ? 12.748 3.197 -16.249 1.00 71.62 91 GLY A C 1
ATOM 680 O O . GLY A 1 91 ? 13.176 4.201 -15.678 1.00 71.62 91 GLY A O 1
ATOM 681 N N . PHE A 1 92 ? 12.709 2.013 -15.623 1.00 71.25 92 PHE A N 1
ATOM 682 C CA . PHE A 1 92 ? 13.262 1.838 -14.281 1.00 71.25 92 PHE A CA 1
ATOM 683 C C . PHE A 1 92 ? 14.782 1.728 -14.303 1.00 71.25 92 PHE A C 1
ATOM 685 O O . PHE A 1 92 ? 15.333 0.705 -14.702 1.00 71.25 92 PHE A O 1
ATOM 692 N N . GLY A 1 93 ? 15.453 2.765 -13.803 1.00 63.34 93 GLY A N 1
ATOM 693 C CA . GLY A 1 93 ? 16.898 2.728 -13.607 1.00 63.34 93 GLY A CA 1
ATOM 694 C C . GLY A 1 93 ? 17.674 2.500 -14.900 1.00 63.34 93 GLY A C 1
ATOM 695 O O . GLY A 1 93 ? 18.721 1.873 -14.838 1.00 63.34 93 GLY A O 1
ATOM 696 N N . ASP A 1 94 ? 17.172 2.985 -16.041 1.00 56.34 94 ASP A N 1
ATOM 697 C CA . ASP A 1 94 ? 17.901 3.003 -17.308 1.00 56.34 94 ASP A CA 1
ATOM 698 C C . ASP A 1 94 ? 18.943 4.142 -17.255 1.00 56.34 94 ASP A C 1
ATOM 700 O O . ASP A 1 94 ? 18.581 5.311 -17.412 1.00 56.34 94 ASP A O 1
ATOM 704 N N . PRO A 1 95 ? 20.246 3.872 -17.027 1.00 51.94 95 PRO A N 1
ATOM 705 C CA . PRO A 1 95 ? 21.274 4.918 -17.019 1.00 51.94 95 PRO A CA 1
ATOM 706 C C . PRO A 1 95 ? 21.520 5.515 -18.416 1.00 51.94 95 PRO A C 1
ATOM 708 O O . PRO A 1 95 ? 22.300 6.457 -18.554 1.00 51.94 95 PRO A O 1
ATOM 711 N N . LEU A 1 96 ? 20.888 4.955 -19.454 1.00 51.50 96 LEU A N 1
ATOM 712 C CA . LEU A 1 96 ? 21.000 5.376 -20.849 1.00 51.50 96 LEU A CA 1
ATOM 713 C C . LEU A 1 96 ? 19.916 6.369 -21.292 1.00 51.50 96 LEU A C 1
ATOM 715 O O . LEU A 1 96 ? 20.017 6.875 -22.409 1.00 51.50 96 LEU A O 1
ATOM 719 N N . GLU A 1 97 ? 18.936 6.712 -20.449 1.00 52.06 97 GLU A N 1
ATOM 720 C CA . GLU A 1 97 ? 18.126 7.915 -20.667 1.00 52.06 97 GLU A CA 1
ATOM 721 C C . GLU A 1 97 ? 18.699 9.073 -19.834 1.00 52.06 97 GLU A C 1
ATOM 723 O O . GLU A 1 97 ? 18.341 9.248 -18.666 1.00 52.06 97 GLU A O 1
ATOM 728 N N . PRO A 1 98 ? 19.600 9.905 -20.399 1.00 48.84 98 PRO A N 1
ATOM 729 C CA . PRO A 1 98 ? 19.892 11.190 -19.786 1.00 48.84 98 PRO A CA 1
ATOM 730 C C . PRO A 1 98 ? 18.586 11.983 -19.675 1.00 48.84 98 PRO A C 1
ATOM 732 O O . PRO A 1 98 ? 17.747 11.943 -20.576 1.00 48.84 98 PRO A O 1
ATOM 735 N N . ALA A 1 99 ? 18.449 12.734 -18.580 1.00 54.66 99 ALA A N 1
ATOM 736 C CA . ALA A 1 99 ? 17.327 13.608 -18.217 1.00 54.66 99 ALA A CA 1
ATOM 737 C C . ALA A 1 99 ? 17.093 14.800 -19.183 1.00 54.66 99 ALA A C 1
ATOM 739 O O . ALA A 1 99 ? 16.810 15.924 -18.778 1.00 54.66 99 ALA A O 1
ATOM 740 N N . GLY A 1 100 ? 17.218 14.570 -20.483 1.00 51.88 100 GLY A N 1
ATOM 741 C CA . GLY A 1 100 ? 17.039 15.524 -21.556 1.00 51.88 100 GLY A CA 1
ATOM 742 C C . GLY A 1 100 ? 17.135 14.784 -22.881 1.00 51.88 100 GLY A C 1
ATOM 743 O O . GLY A 1 100 ? 18.230 14.544 -23.387 1.00 51.88 100 GLY A O 1
ATOM 744 N N . LYS A 1 101 ? 15.9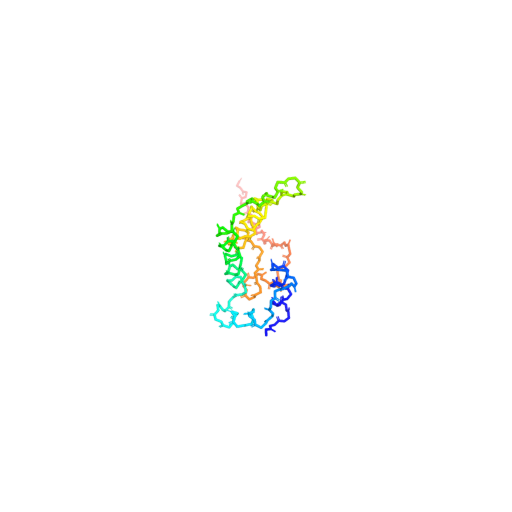87 14.441 -23.472 1.00 51.62 101 LYS A N 1
ATOM 745 C CA . LYS A 1 101 ? 15.926 14.048 -24.884 1.00 51.62 101 LYS A CA 1
ATOM 746 C C . LYS A 1 101 ? 16.429 15.223 -25.726 1.00 51.62 101 LYS A C 1
ATOM 748 O O . LYS A 1 101 ? 15.674 16.149 -26.017 1.00 51.62 101 LYS A O 1
ATOM 753 N N . ILE A 1 102 ? 17.700 15.194 -26.128 1.00 62.47 102 ILE A N 1
ATOM 754 C CA . ILE A 1 102 ? 18.217 16.085 -27.170 1.00 62.47 102 ILE A CA 1
ATOM 755 C C . ILE A 1 102 ? 17.571 15.631 -28.478 1.00 62.47 102 ILE A C 1
ATOM 757 O O . ILE A 1 102 ? 18.010 14.684 -29.126 1.00 62.47 102 ILE A O 1
ATOM 761 N N . SER A 1 103 ? 16.479 16.291 -28.848 1.00 58.78 103 SER A N 1
ATOM 762 C CA . SER A 1 103 ? 15.838 16.092 -30.144 1.00 58.78 103 SER A CA 1
ATOM 763 C C . SER A 1 103 ? 16.691 16.773 -31.215 1.00 58.78 103 SER A C 1
ATOM 765 O O . SER A 1 103 ? 16.987 17.963 -31.113 1.00 58.78 103 SER A O 1
ATOM 767 N N . THR A 1 104 ? 17.115 16.043 -32.247 1.00 73.38 104 THR A N 1
ATOM 768 C CA . THR A 1 104 ? 17.846 16.643 -33.370 1.00 73.38 104 THR A CA 1
ATOM 769 C C . THR A 1 104 ? 16.873 17.419 -34.258 1.00 73.38 104 THR A C 1
ATOM 771 O O . THR A 1 104 ? 16.122 16.834 -35.036 1.00 73.38 104 THR A O 1
ATOM 774 N N . PHE A 1 105 ? 16.887 18.748 -34.174 1.00 73.62 105 PHE A N 1
ATOM 775 C CA . PHE A 1 105 ? 16.161 19.598 -35.117 1.00 73.62 105 PHE A CA 1
ATOM 776 C C . PHE A 1 105 ? 16.955 19.705 -36.425 1.00 73.62 105 PHE A C 1
ATOM 778 O O . PHE A 1 105 ? 18.065 20.234 -36.449 1.00 73.62 105 PHE A O 1
ATOM 785 N N . ARG A 1 106 ? 16.392 19.212 -37.535 1.00 78.12 106 ARG A N 1
ATOM 786 C CA . ARG A 1 106 ? 16.975 19.380 -38.874 1.00 78.12 106 ARG A CA 1
ATOM 787 C C . ARG A 1 106 ? 16.391 20.631 -39.523 1.00 78.12 106 ARG A C 1
ATOM 789 O O . ARG A 1 106 ? 15.259 20.611 -39.999 1.00 78.12 106 ARG A O 1
ATOM 796 N N . LEU A 1 107 ? 17.163 21.715 -39.557 1.00 77.94 107 LEU A N 1
ATOM 797 C CA . LEU A 1 107 ? 16.809 22.905 -40.331 1.00 77.94 107 LEU A CA 1
ATOM 798 C C . LEU A 1 107 ? 16.826 22.547 -41.824 1.00 77.94 107 LEU A C 1
ATOM 800 O O . LEU A 1 107 ? 17.857 22.139 -42.359 1.00 77.94 107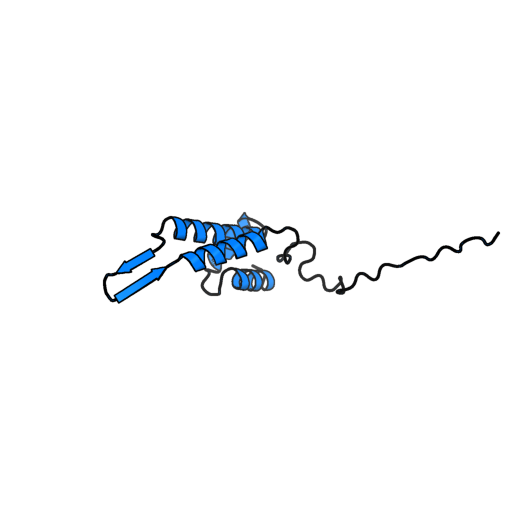 LEU A O 1
ATOM 804 N N . ARG A 1 108 ? 15.678 22.672 -42.496 1.00 78.94 108 ARG A N 1
ATOM 805 C CA . ARG A 1 108 ? 15.608 22.656 -43.961 1.00 78.94 108 ARG A CA 1
ATOM 806 C C . ARG A 1 108 ? 15.682 24.087 -44.473 1.00 78.94 108 ARG A C 1
ATOM 808 O O . ARG A 1 108 ? 14.918 24.944 -44.038 1.00 78.94 108 ARG A O 1
ATOM 815 N N . GLU A 1 109 ? 16.597 24.324 -45.402 1.00 78.69 109 GLU A N 1
ATOM 816 C CA . GLU A 1 109 ? 16.739 25.611 -46.069 1.00 78.69 109 GLU A CA 1
ATOM 817 C C . GLU A 1 109 ? 15.464 25.954 -46.856 1.00 78.69 109 GLU A C 1
ATOM 819 O O . GLU A 1 109 ? 14.923 25.127 -47.597 1.00 78.69 109 GLU A O 1
ATOM 824 N N . ARG A 1 110 ? 14.961 27.178 -46.660 1.00 73.44 110 ARG A N 1
ATOM 825 C CA . ARG A 1 110 ? 13.818 27.725 -47.395 1.00 73.44 110 ARG A CA 1
ATOM 826 C C . ARG A 1 110 ? 14.345 28.374 -48.681 1.00 73.44 110 ARG A C 1
ATOM 828 O O . ARG A 1 110 ? 15.123 29.322 -48.566 1.00 73.44 110 ARG A O 1
ATOM 835 N N . PRO A 1 111 ? 13.925 27.930 -49.880 1.00 73.69 111 PRO A N 1
ATOM 836 C CA . PRO A 1 111 ? 14.360 28.546 -51.128 1.00 73.69 111 PRO A CA 1
ATOM 837 C C . PRO A 1 111 ? 13.908 30.009 -51.163 1.00 73.69 111 PRO A C 1
ATOM 839 O O . PRO A 1 111 ? 12.722 30.306 -50.997 1.00 73.69 111 PRO A O 1
ATOM 842 N N . ARG A 1 112 ? 14.867 30.925 -51.333 1.00 76.81 112 ARG A N 1
ATOM 843 C CA . ARG A 1 112 ? 14.586 32.344 -51.566 1.00 76.81 112 ARG A CA 1
ATOM 844 C C . ARG A 1 112 ? 14.133 32.491 -53.016 1.00 76.81 112 ARG A C 1
ATOM 846 O O . ARG A 1 112 ? 14.848 32.064 -53.919 1.00 76.81 112 ARG A O 1
ATOM 853 N N . ARG A 1 113 ? 12.935 33.034 -53.206 1.00 68.31 113 ARG A N 1
ATOM 854 C CA . ARG A 1 113 ? 12.414 33.448 -54.507 1.00 68.31 113 ARG A CA 1
ATOM 855 C C . ARG A 1 113 ? 12.467 34.962 -54.589 1.00 68.31 113 ARG A C 1
ATOM 857 O O . ARG A 1 113 ? 12.222 35.584 -53.530 1.00 68.31 113 ARG A O 1
#

Sequence (113 aa):
MDRTTQEWLLSQLGSKTDLVDLETRLLRLRTPRAVALEILRGRLADILVSPAVLGVSNVLNVSYAANIAALQAQIAALEDPNGPPAPGEPGFGDPLEPAGKISTFRLRERPRR

pLDDT: mean 79.57, std 12.7, range [48.84, 94.12]

Foldseek 3Di:
DDPLQVVQLCVLPPPPDDPVVLVVVCVVVVFSLVSSLVVLVVVLVVCVVDDQWDDDPPDDIDGCVVVNVVSVVSNVLSVPPPHQDHPPDPPHPPPPDDPDDPDDDDDDDDDDD